Protein AF-A0A7I3Z181-F1 (afdb_monomer_lite)

Foldseek 3Di:
DCLQPCQDAEDAPALVCVCQEDDPSVLSNQNYAYYECHNNNNHPDYPPCPVVHNYDYDYD

pLDDT: mean 87.5, std 7.26, range [63.06, 96.12]

Secondary structure (DSSP, 8-state):
-GGG-TT--EEE-TT-TT--B--GGGGG-TT--EEE-TT-TT--B--GGGGGSSSEEE--

InterPro domains:
  IPR032675 Leucine-rich repeat domain superfamily [G3DSA:3.80.10.10] (1-60)

Structure (mmCIF, N/CA/C/O backbone):
data_AF-A0A7I3Z181-F1
#
_entry.id   AF-A0A7I3Z181-F1
#
loop_
_atom_site.group_PDB
_atom_site.id
_atom_site.type_symbol
_atom_site.label_atom_id
_atom_site.label_alt_id
_atom_site.label_comp_id
_atom_site.label_asym_id
_atom_site.label_entity_id
_atom_site.label_seq_id
_atom_site.pdbx_PDB_ins_code
_atom_site.Cartn_x
_atom_site.Cartn_y
_atom_site.Cartn_z
_atom_site.occupancy
_atom_site.B_iso_or_equiv
_atom_site.auth_seq_id
_atom_site.auth_comp_id
_atom_site.auth_asym_id
_atom_site.auth_atom_id
_atom_site.pdbx_PDB_model_num
ATOM 1 N N . SER A 1 1 ? 0.177 13.463 7.034 1.00 63.06 1 SER A N 1
ATOM 2 C CA . SER A 1 1 ? 0.575 12.131 6.533 1.00 63.06 1 SER A CA 1
ATOM 3 C C . SER A 1 1 ? -0.634 11.222 6.610 1.00 63.06 1 SER A C 1
ATOM 5 O O . SER A 1 1 ? -1.314 11.267 7.628 1.00 63.06 1 SER A O 1
ATOM 7 N N . ILE A 1 2 ? -0.929 10.442 5.566 1.00 71.50 2 ILE A N 1
ATOM 8 C CA . ILE A 1 2 ? -2.082 9.525 5.581 1.00 71.50 2 ILE A CA 1
ATOM 9 C C . ILE A 1 2 ? -1.875 8.353 6.549 1.00 71.50 2 ILE A C 1
ATOM 11 O O . ILE A 1 2 ? -2.845 7.781 7.012 1.00 71.50 2 ILE A O 1
ATOM 15 N N . GLY A 1 3 ? -0.630 8.049 6.928 1.00 71.12 3 GLY A N 1
ATOM 16 C CA . GLY A 1 3 ? -0.263 6.894 7.755 1.00 71.12 3 GLY A CA 1
ATOM 17 C C . GLY A 1 3 ? -0.780 6.861 9.196 1.00 71.12 3 GLY A C 1
ATOM 18 O O . GLY A 1 3 ? -0.412 5.949 9.921 1.00 71.12 3 GLY A O 1
ATOM 19 N N . ASN A 1 4 ? -1.583 7.836 9.627 1.00 78.00 4 ASN A N 1
ATOM 20 C CA . ASN A 1 4 ? -2.177 7.878 10.970 1.00 78.00 4 ASN A CA 1
ATOM 21 C C . ASN A 1 4 ? -3.709 7.734 10.945 1.00 78.00 4 ASN A C 1
ATOM 23 O O . ASN A 1 4 ? -4.364 7.937 11.967 1.00 78.00 4 ASN A O 1
ATOM 27 N N . LEU A 1 5 ? -4.305 7.401 9.794 1.00 84.56 5 LEU A N 1
ATOM 28 C CA . LEU A 1 5 ? -5.749 7.174 9.684 1.00 84.56 5 LEU A CA 1
ATOM 29 C C . LEU A 1 5 ? -6.100 5.747 10.140 1.00 84.56 5 LEU A C 1
ATOM 31 O O . LEU A 1 5 ? -6.572 4.929 9.361 1.00 84.56 5 LEU A O 1
ATOM 35 N N . ASN A 1 6 ? -5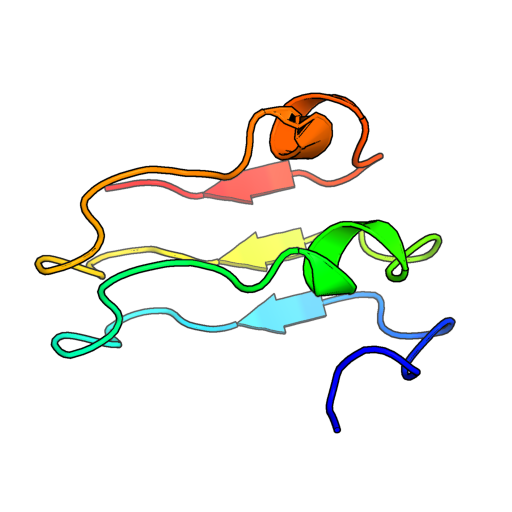.865 5.442 11.418 1.00 82.25 6 ASN A N 1
ATOM 36 C CA . ASN A 1 6 ? -6.016 4.088 11.973 1.00 82.25 6 ASN A CA 1
ATOM 37 C C . ASN A 1 6 ? -7.447 3.526 11.865 1.00 82.25 6 ASN A C 1
ATOM 39 O O . ASN A 1 6 ? -7.631 2.311 11.890 1.00 82.25 6 ASN A O 1
ATOM 43 N N . SER A 1 7 ? -8.452 4.397 11.739 1.00 90.25 7 SER A N 1
ATOM 44 C CA . SER A 1 7 ? -9.869 4.039 11.563 1.00 90.25 7 SER A CA 1
ATOM 45 C C . SER A 1 7 ? -10.315 3.996 10.098 1.00 90.25 7 SER A C 1
ATOM 47 O O . SER A 1 7 ? -11.506 3.855 9.829 1.00 90.25 7 SER A O 1
ATOM 49 N N . LEU A 1 8 ? -9.400 4.175 9.142 1.00 90.94 8 LEU A N 1
ATOM 50 C CA . LEU A 1 8 ? -9.739 4.156 7.725 1.00 90.94 8 LEU A CA 1
ATOM 51 C C . LEU A 1 8 ? -10.132 2.739 7.305 1.00 90.94 8 LEU A C 1
ATOM 53 O O . LEU A 1 8 ? -9.330 1.820 7.415 1.00 90.94 8 LEU A O 1
ATOM 57 N N . VAL A 1 9 ? -11.361 2.586 6.810 1.00 93.38 9 VAL A N 1
ATOM 58 C CA . VAL A 1 9 ? -11.909 1.290 6.370 1.00 93.38 9 VAL A CA 1
ATOM 59 C C . VAL A 1 9 ? -11.722 1.070 4.873 1.00 93.38 9 VAL A C 1
ATOM 61 O O . VAL A 1 9 ? -11.536 -0.063 4.432 1.00 93.38 9 VAL A O 1
ATOM 64 N N . LYS A 1 10 ? -11.751 2.149 4.085 1.00 93.50 10 LYS A N 1
ATOM 65 C CA . LYS A 1 10 ? -11.615 2.098 2.629 1.00 93.50 10 LYS A CA 1
ATOM 66 C C . LYS A 1 10 ? -10.618 3.132 2.136 1.00 93.50 10 LYS A C 1
ATOM 68 O O . LYS A 1 10 ? -10.703 4.296 2.527 1.00 93.50 10 LYS A O 1
ATOM 73 N N . LEU A 1 11 ? -9.728 2.720 1.244 1.00 91.94 11 LEU A N 1
ATOM 74 C CA . LEU A 1 11 ? -8.777 3.585 0.563 1.00 91.94 11 LEU A CA 1
ATOM 75 C C . LEU A 1 11 ? -8.893 3.348 -0.941 1.00 91.94 11 LEU A C 1
ATOM 77 O O . LEU A 1 11 ? -8.491 2.303 -1.442 1.00 91.94 11 LEU A O 1
ATOM 81 N N . ASN A 1 12 ? -9.447 4.327 -1.654 1.00 93.56 12 ASN A N 1
ATOM 82 C CA . ASN A 1 12 ? -9.521 4.287 -3.108 1.00 93.56 12 ASN A CA 1
ATOM 83 C C . ASN A 1 12 ? -8.390 5.124 -3.713 1.00 93.56 12 ASN A C 1
ATOM 85 O O . ASN A 1 12 ? -8.329 6.335 -3.507 1.00 93.56 12 ASN A O 1
ATOM 89 N N . LEU A 1 13 ? -7.501 4.455 -4.439 1.00 93.12 13 LEU A N 1
ATOM 90 C CA . LEU A 1 13 ? -6.437 5.045 -5.244 1.00 93.12 13 LEU A CA 1
ATOM 91 C C . LEU A 1 13 ? -6.592 4.664 -6.723 1.00 93.12 13 LEU A C 1
ATOM 93 O O . LEU A 1 13 ? -5.653 4.837 -7.497 1.00 93.12 13 LEU A O 1
ATOM 97 N N . GLY A 1 14 ? -7.759 4.160 -7.121 1.00 94.75 14 GLY A N 1
ATOM 98 C CA . GLY A 1 14 ? -8.072 3.789 -8.490 1.00 94.75 14 GLY A CA 1
ATOM 99 C C . GLY A 1 14 ? -7.769 4.921 -9.471 1.00 94.75 14 GLY A C 1
ATOM 100 O O . GLY A 1 14 ? -7.887 6.109 -9.165 1.00 94.75 14 GLY A O 1
ATOM 101 N N . ASP A 1 15 ? -7.320 4.537 -10.660 1.00 96.12 15 ASP A N 1
ATOM 102 C CA . ASP A 1 15 ? -6.897 5.421 -11.742 1.00 96.12 15 ASP A CA 1
ATOM 103 C C . ASP A 1 15 ? -5.717 6.361 -11.408 1.00 96.12 15 ASP A C 1
ATOM 105 O O . ASP A 1 15 ? -5.373 7.209 -12.239 1.00 96.12 15 ASP A O 1
ATOM 109 N N . CYS A 1 16 ? -5.013 6.187 -10.278 1.00 94.81 16 CYS A N 1
ATOM 110 C CA . CYS A 1 16 ? -3.800 6.951 -9.966 1.00 94.81 16 CYS A CA 1
ATOM 111 C C . CYS A 1 16 ? -2.624 6.555 -10.877 1.00 94.81 16 CYS A C 1
ATOM 113 O O . CYS A 1 16 ? -1.748 5.769 -10.518 1.00 94.81 16 CYS A O 1
ATOM 115 N N . GLN A 1 17 ? -2.573 7.151 -12.070 1.00 94.06 17 GLN A N 1
ATOM 116 C CA . GLN A 1 17 ? -1.587 6.819 -13.104 1.00 94.06 17 GLN A CA 1
ATOM 117 C C . GLN A 1 17 ? -0.143 7.126 -12.700 1.00 94.06 17 GLN A C 1
ATOM 119 O O . GLN A 1 17 ? 0.759 6.474 -13.210 1.00 94.06 17 GLN A O 1
ATOM 124 N N . SER A 1 18 ? 0.082 8.086 -11.800 1.00 95.19 18 SER A N 1
ATOM 125 C CA . SER A 1 18 ? 1.421 8.493 -11.342 1.00 95.19 18 SER A CA 1
ATOM 126 C C . SER A 1 18 ? 1.856 7.816 -10.038 1.00 95.19 18 SER A C 1
ATOM 128 O O . SER A 1 18 ? 2.912 8.146 -9.504 1.00 95.19 18 SER A O 1
ATOM 130 N N . LEU A 1 19 ? 1.044 6.910 -9.480 1.00 92.75 19 LEU A N 1
ATOM 131 C CA . LEU A 1 19 ? 1.386 6.217 -8.241 1.00 92.75 19 LEU A CA 1
ATOM 132 C C . LEU A 1 19 ? 2.449 5.155 -8.530 1.00 92.75 19 LEU A C 1
ATOM 134 O O . LEU A 1 19 ? 2.134 4.112 -9.088 1.00 92.75 19 LEU A O 1
ATOM 138 N N . GLU A 1 20 ? 3.700 5.417 -8.152 1.00 92.56 20 GLU A N 1
ATOM 139 C CA . GLU A 1 20 ? 4.805 4.479 -8.399 1.00 92.56 20 GLU A CA 1
ATOM 140 C C . GLU A 1 20 ? 4.970 3.412 -7.313 1.00 92.56 20 GLU A C 1
ATOM 142 O O . GLU A 1 20 ? 5.400 2.291 -7.597 1.00 92.56 20 GLU A O 1
ATOM 147 N N . ALA A 1 21 ? 4.636 3.762 -6.071 1.00 89.44 21 ALA A N 1
ATOM 148 C CA . ALA A 1 21 ? 4.776 2.900 -4.908 1.00 89.44 21 ALA A CA 1
ATOM 149 C C . ALA A 1 21 ? 3.754 3.274 -3.832 1.00 89.44 21 ALA A C 1
ATOM 151 O O . ALA A 1 21 ? 3.427 4.449 -3.644 1.00 89.44 21 ALA A O 1
ATOM 152 N N . LEU A 1 22 ? 3.309 2.274 -3.074 1.00 86.50 22 LEU A N 1
ATOM 153 C CA . LEU A 1 22 ? 2.644 2.506 -1.796 1.00 86.50 22 LEU A CA 1
ATOM 154 C C . LEU A 1 22 ? 3.696 2.749 -0.711 1.00 86.50 22 LEU A C 1
ATOM 156 O O . LEU A 1 22 ? 4.707 2.054 -0.625 1.00 86.50 22 LEU A O 1
ATOM 160 N N . LEU A 1 23 ? 3.457 3.755 0.127 1.00 79.38 23 LEU A N 1
ATOM 161 C CA . LEU A 1 23 ? 4.317 4.060 1.269 1.00 79.38 23 LEU A CA 1
ATOM 162 C C . LEU A 1 23 ? 4.271 2.913 2.292 1.00 79.38 23 LEU A C 1
ATOM 164 O O . LEU A 1 23 ? 3.202 2.356 2.533 1.00 79.38 23 LEU A O 1
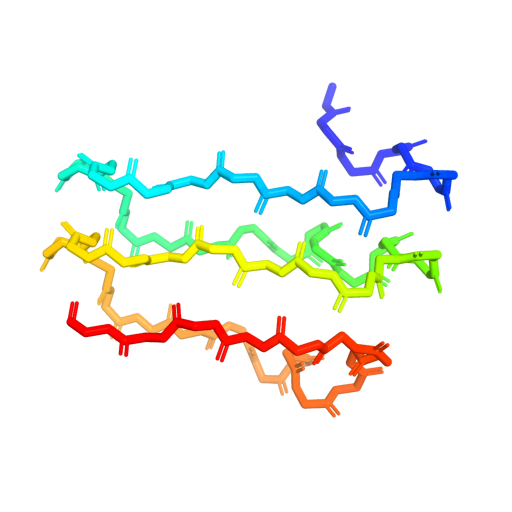ATOM 168 N N . LYS A 1 24 ? 5.387 2.660 2.998 1.00 72.81 24 LYS A N 1
ATOM 169 C CA . LYS A 1 24 ? 5.435 1.747 4.167 1.00 72.81 24 LYS A CA 1
ATOM 170 C C . LYS A 1 24 ? 4.366 2.051 5.222 1.00 72.81 24 LYS A C 1
ATOM 172 O O . LYS A 1 24 ? 3.982 1.183 5.985 1.00 72.81 24 LYS A O 1
ATOM 177 N N . SER A 1 25 ? 3.863 3.283 5.268 1.00 77.56 25 SER A N 1
ATOM 178 C CA . SER A 1 25 ? 2.808 3.673 6.199 1.00 77.56 25 SER A CA 1
ATOM 179 C C . SER A 1 25 ? 1.448 3.016 5.936 1.00 77.56 25 SER A C 1
ATOM 181 O O . SER A 1 25 ? 0.542 3.234 6.735 1.00 77.56 25 SER A O 1
ATOM 183 N N . ILE A 1 26 ? 1.276 2.262 4.840 1.00 81.94 26 ILE A N 1
ATOM 184 C CA . ILE A 1 26 ? 0.073 1.446 4.610 1.00 81.94 26 ILE A CA 1
ATOM 185 C C . ILE A 1 26 ? -0.130 0.426 5.745 1.00 81.94 26 ILE A C 1
ATOM 187 O O . ILE A 1 26 ? -1.264 0.132 6.109 1.00 81.94 26 ILE A O 1
ATOM 191 N N . ASP A 1 27 ? 0.963 -0.014 6.372 1.00 78.06 27 ASP A N 1
ATOM 192 C CA . ASP A 1 27 ? 0.985 -0.982 7.474 1.00 78.06 27 ASP A CA 1
ATOM 193 C C . ASP A 1 27 ? 0.246 -0.477 8.719 1.00 78.06 27 ASP A C 1
ATOM 195 O O . ASP A 1 27 ? -0.202 -1.261 9.550 1.00 78.06 27 ASP A O 1
ATOM 199 N N . ASN A 1 28 ? 0.088 0.842 8.851 1.00 84.31 28 ASN A N 1
ATOM 200 C CA . ASN A 1 28 ? -0.603 1.443 9.985 1.00 84.31 28 ASN A CA 1
ATOM 201 C C . ASN A 1 28 ? -2.133 1.391 9.837 1.00 84.31 28 ASN A C 1
ATOM 203 O O . ASN A 1 28 ? -2.858 1.696 10.788 1.00 84.31 28 ASN A O 1
ATOM 207 N N . PHE A 1 29 ? -2.654 1.013 8.666 1.00 86.88 29 PHE A N 1
ATOM 208 C CA . PHE A 1 29 ? -4.089 0.957 8.411 1.00 86.88 29 PHE A CA 1
ATOM 209 C C . PHE A 1 29 ? -4.730 -0.330 8.944 1.00 86.88 29 PHE A C 1
ATOM 211 O O . PHE A 1 29 ? -5.278 -1.137 8.201 1.00 86.88 29 PHE A O 1
ATOM 218 N N . ASN A 1 30 ? -4.713 -0.487 10.268 1.00 84.88 30 ASN A N 1
ATOM 219 C CA . ASN A 1 30 ? -5.220 -1.677 10.959 1.00 84.88 30 ASN A CA 1
ATOM 220 C C . ASN A 1 30 ? -6.714 -1.963 10.721 1.00 84.88 30 ASN A C 1
ATOM 222 O O . ASN A 1 30 ? -7.137 -3.111 10.819 1.00 84.88 30 ASN A O 1
ATOM 226 N N . SER A 1 31 ? -7.514 -0.929 10.433 1.00 90.88 31 SER A N 1
ATOM 227 C CA . SER A 1 31 ? -8.959 -1.063 10.181 1.00 90.88 31 SER A CA 1
ATOM 228 C C . SER A 1 31 ? -9.315 -1.158 8.696 1.00 90.88 31 SER A C 1
ATOM 230 O O . SER A 1 31 ? -10.502 -1.191 8.368 1.00 90.88 31 SER A O 1
ATOM 232 N N . LEU A 1 32 ? -8.327 -1.148 7.797 1.00 91.44 32 LEU A N 1
ATOM 233 C C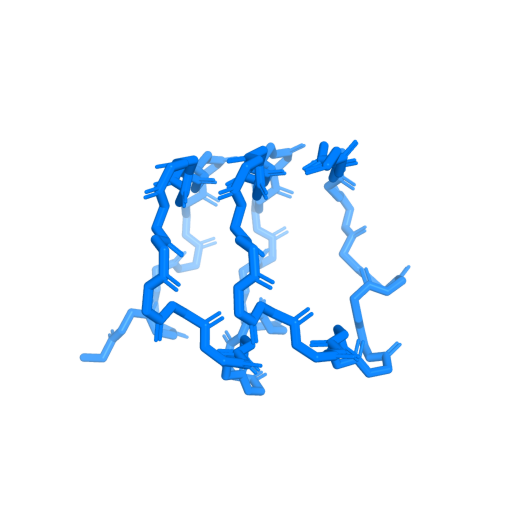A . LEU A 1 32 ? -8.581 -1.148 6.362 1.00 91.44 32 LEU A CA 1
ATOM 234 C C . LEU A 1 32 ? -9.132 -2.501 5.939 1.00 91.44 32 LEU A C 1
ATOM 236 O O . LEU A 1 32 ? -8.586 -3.548 6.282 1.00 91.44 32 LEU A O 1
ATOM 240 N N . VAL A 1 33 ? -10.203 -2.469 5.159 1.00 93.25 33 VAL A N 1
ATOM 241 C CA . VAL A 1 33 ? -10.863 -3.660 4.614 1.00 93.25 33 VAL A CA 1
ATOM 242 C C . VAL A 1 33 ? -10.870 -3.626 3.087 1.00 93.25 33 VAL A C 1
ATOM 244 O O . VAL A 1 33 ? -10.987 -4.668 2.455 1.00 93.25 33 VAL A O 1
ATOM 247 N N . ASP A 1 34 ? -10.725 -2.447 2.484 1.00 94.25 34 ASP A N 1
ATOM 248 C CA . ASP A 1 34 ? -10.888 -2.238 1.047 1.00 94.25 34 ASP A CA 1
ATOM 249 C C . ASP A 1 34 ? -9.798 -1.286 0.531 1.00 94.25 34 ASP A C 1
ATOM 251 O O . ASP A 1 34 ? -9.744 -0.118 0.935 1.00 94.25 34 ASP A O 1
ATOM 255 N N . LEU A 1 35 ? -8.911 -1.796 -0.323 1.00 93.00 35 LEU A N 1
ATOM 256 C CA . LEU A 1 35 ? -7.864 -1.039 -1.002 1.00 93.00 35 LEU A CA 1
ATOM 257 C C . LEU A 1 35 ? -8.022 -1.187 -2.519 1.00 93.00 35 LEU A C 1
ATOM 259 O O . LEU A 1 35 ? -7.740 -2.245 -3.087 1.00 93.00 35 LEU A O 1
ATOM 263 N N . ASP A 1 36 ? -8.419 -0.102 -3.177 1.00 94.94 36 ASP A N 1
ATOM 264 C CA . ASP A 1 36 ? -8.563 -0.050 -4.631 1.00 94.94 36 ASP A CA 1
ATOM 265 C C . ASP A 1 36 ? -7.318 0.580 -5.270 1.00 94.94 36 ASP A C 1
ATOM 267 O O . ASP A 1 36 ? -6.995 1.742 -5.016 1.00 94.94 36 ASP A O 1
ATOM 271 N N . LEU A 1 37 ? -6.615 -0.203 -6.091 1.00 94.00 37 LEU A N 1
ATOM 272 C CA . LEU A 1 37 ? -5.453 0.205 -6.890 1.00 94.00 37 LEU A CA 1
ATOM 273 C C . LEU A 1 37 ? -5.699 -0.036 -8.387 1.00 94.00 37 LEU A C 1
ATOM 275 O O . LEU A 1 37 ? -4.758 -0.152 -9.178 1.00 94.00 37 LEU A O 1
ATOM 279 N N . PHE A 1 38 ? -6.963 -0.167 -8.785 1.00 94.62 38 PHE A N 1
ATOM 280 C CA . PHE A 1 38 ? -7.352 -0.447 -10.155 1.00 94.62 38 PHE A CA 1
ATOM 281 C C . PHE A 1 38 ? -6.784 0.603 -11.112 1.00 94.62 38 PHE A C 1
ATOM 283 O O . PHE A 1 38 ? -6.901 1.800 -10.867 1.00 94.62 38 PHE A O 1
ATOM 290 N N . ARG A 1 39 ? -6.182 0.175 -12.232 1.00 94.38 39 ARG A N 1
ATOM 291 C CA . ARG A 1 39 ? -5.608 1.076 -13.249 1.00 94.38 39 ARG A CA 1
ATOM 292 C C . ARG A 1 39 ? -4.484 1.986 -12.736 1.00 94.38 39 ARG A C 1
ATOM 294 O O . ARG A 1 39 ? -4.150 2.954 -13.418 1.00 94.38 39 ARG A O 1
ATOM 301 N N . CYS A 1 40 ? -3.823 1.670 -11.624 1.00 94.81 40 CYS A N 1
ATOM 302 C CA . CYS A 1 40 ? -2.580 2.332 -11.207 1.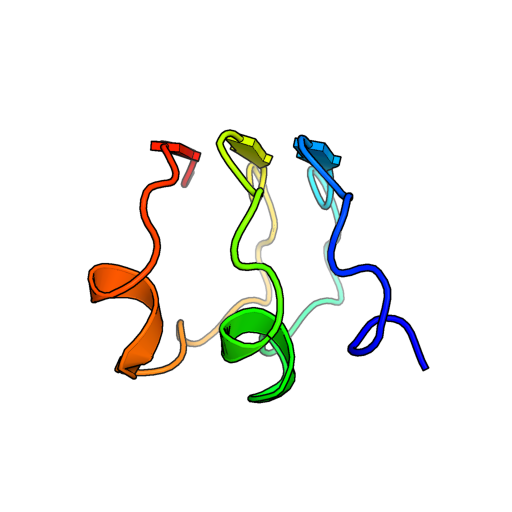00 94.81 40 CYS A CA 1
ATOM 303 C C . CYS A 1 40 ? -1.386 1.856 -12.051 1.00 94.81 40 CYS A C 1
ATOM 305 O O . CYS A 1 40 ? -0.566 1.060 -11.605 1.00 94.81 40 CYS A O 1
ATOM 307 N N . ARG A 1 41 ? -1.280 2.332 -13.298 1.00 92.75 41 ARG A N 1
ATOM 308 C CA . ARG A 1 41 ? -0.341 1.775 -14.293 1.00 92.75 41 ARG A CA 1
ATOM 309 C C . ARG A 1 41 ? 1.142 1.967 -13.975 1.00 92.75 41 ARG A C 1
ATOM 311 O O . ARG A 1 41 ? 1.951 1.179 -14.454 1.00 92.75 41 ARG A O 1
ATOM 318 N N . SER A 1 42 ? 1.502 2.999 -13.213 1.00 95.31 42 SER A N 1
ATOM 319 C CA . SER A 1 42 ? 2.901 3.229 -12.821 1.00 95.31 42 SER A CA 1
ATOM 320 C C . SER A 1 42 ? 3.304 2.482 -11.553 1.00 95.31 42 S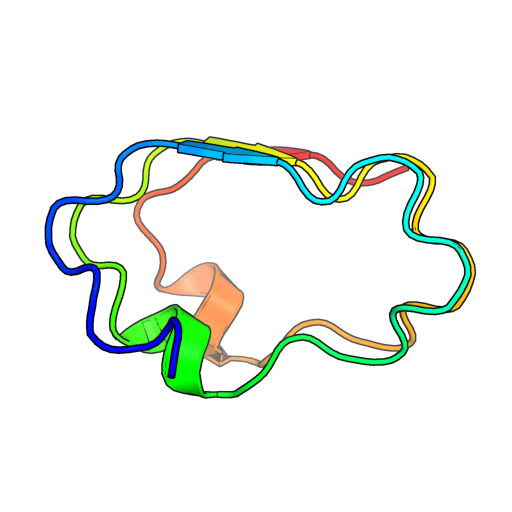ER A C 1
ATOM 322 O O . SER A 1 42 ? 4.470 2.565 -11.172 1.00 95.31 42 SER A O 1
ATOM 324 N N . LEU A 1 43 ? 2.384 1.758 -10.901 1.00 93.50 43 LEU A N 1
ATOM 325 C CA . LEU A 1 43 ? 2.664 1.059 -9.652 1.00 93.50 43 LEU A CA 1
ATOM 326 C C . LEU A 1 43 ? 3.599 -0.119 -9.929 1.00 93.50 43 LEU A C 1
ATOM 328 O O . LEU A 1 43 ? 3.212 -1.107 -10.548 1.00 93.50 43 LEU A O 1
ATOM 332 N N . LYS A 1 44 ? 4.848 -0.000 -9.476 1.00 91.69 44 LYS A N 1
ATOM 333 C CA . LYS A 1 44 ? 5.906 -0.976 -9.783 1.00 91.69 44 LYS A CA 1
ATOM 334 C C . LYS A 1 44 ? 5.879 -2.176 -8.847 1.00 91.69 44 LYS A C 1
ATOM 336 O O . LYS A 1 44 ? 6.220 -3.281 -9.255 1.00 91.69 44 LYS A O 1
ATOM 341 N N . ALA A 1 45 ? 5.525 -1.945 -7.587 1.00 88.31 45 ALA A N 1
ATOM 342 C CA . ALA A 1 45 ? 5.506 -2.966 -6.554 1.00 88.31 45 ALA A CA 1
ATOM 343 C C . ALA A 1 45 ? 4.560 -2.582 -5.413 1.00 88.31 45 ALA A C 1
ATOM 345 O O . ALA A 1 45 ? 4.312 -1.402 -5.146 1.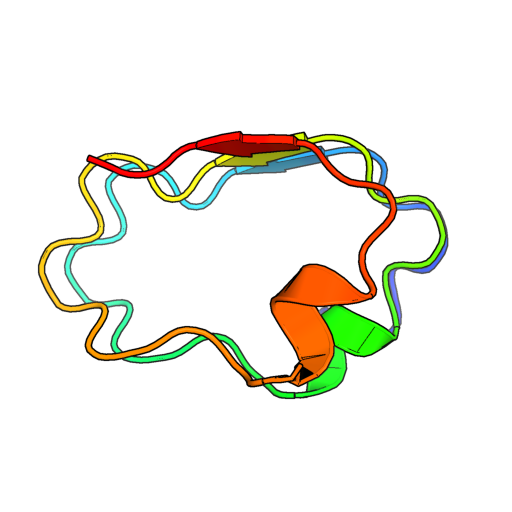00 88.31 45 ALA A O 1
ATOM 346 N N . LEU A 1 46 ? 4.086 -3.606 -4.711 1.00 88.12 46 LEU A N 1
ATOM 347 C CA . LEU A 1 46 ? 3.446 -3.470 -3.410 1.00 88.12 46 LEU A CA 1
ATOM 348 C C . LEU A 1 46 ? 4.502 -3.694 -2.313 1.00 88.12 46 LEU A C 1
ATOM 350 O O . LEU A 1 46 ? 5.447 -4.455 -2.535 1.00 88.12 46 LEU A O 1
ATOM 354 N N . PRO A 1 47 ? 4.377 -3.050 -1.142 1.00 85.50 47 PRO A N 1
ATOM 355 C CA . PRO A 1 47 ? 5.240 -3.341 -0.003 1.00 85.50 47 PRO A CA 1
ATOM 356 C C . PRO A 1 47 ? 5.046 -4.795 0.455 1.00 85.50 47 PRO A C 1
ATOM 358 O O . PRO A 1 47 ? 3.938 -5.317 0.383 1.00 85.50 47 PRO A O 1
ATOM 361 N N . GLU A 1 48 ? 6.101 -5.453 0.947 1.00 84.81 48 GLU A N 1
ATOM 362 C CA . GLU A 1 48 ? 6.041 -6.864 1.395 1.00 84.81 48 GLU A CA 1
ATOM 363 C C . GLU A 1 48 ? 4.970 -7.104 2.469 1.00 84.81 48 GLU A C 1
ATOM 365 O O . GLU A 1 48 ? 4.316 -8.144 2.505 1.00 84.81 48 GLU A O 1
ATOM 370 N N . SER A 1 49 ? 4.749 -6.101 3.312 1.00 84.62 49 SER A N 1
ATOM 371 C CA . SER A 1 49 ? 3.740 -6.065 4.365 1.00 84.62 49 SER A CA 1
ATOM 372 C C . SER A 1 49 ? 2.299 -5.978 3.859 1.00 84.62 49 SER A C 1
ATOM 374 O O . SER A 1 49 ? 1.384 -6.124 4.664 1.00 84.62 49 SER A O 1
ATOM 376 N N . ILE A 1 50 ? 2.057 -5.795 2.553 1.00 86.56 50 ILE A N 1
ATOM 377 C CA . ILE A 1 50 ? 0.698 -5.740 1.990 1.00 86.56 50 ILE A CA 1
ATOM 378 C C . ILE A 1 50 ? -0.101 -7.013 2.306 1.00 86.56 50 ILE A C 1
ATOM 380 O O . ILE A 1 50 ? -1.306 -6.942 2.519 1.00 86.56 50 ILE A O 1
ATOM 384 N N . GLY A 1 51 ? 0.574 -8.165 2.397 1.00 82.56 51 GLY A N 1
ATOM 385 C CA . GLY A 1 51 ? -0.044 -9.439 2.774 1.00 82.56 51 GLY A CA 1
ATOM 386 C C . GLY A 1 51 ? -0.467 -9.519 4.245 1.00 82.56 51 GLY A C 1
ATOM 387 O O . GLY A 1 51 ? -1.246 -10.397 4.599 1.00 82.56 51 GLY A O 1
ATOM 388 N N . ASN A 1 52 ? 0.012 -8.603 5.092 1.00 84.50 52 ASN A N 1
ATOM 389 C CA . ASN A 1 52 ? -0.371 -8.519 6.502 1.00 84.50 52 ASN A CA 1
ATOM 390 C C . ASN A 1 52 ? -1.642 -7.684 6.711 1.00 84.50 52 ASN A C 1
ATOM 392 O O . ASN A 1 52 ? -2.165 -7.639 7.825 1.00 84.50 52 ASN A O 1
ATOM 396 N N . LEU A 1 53 ? -2.128 -6.995 5.673 1.00 84.50 53 LEU A N 1
ATOM 397 C CA . LEU A 1 53 ? -3.367 -6.238 5.759 1.00 84.50 53 LEU A CA 1
ATOM 398 C C . LEU A 1 53 ? -4.557 -7.199 5.809 1.00 84.50 53 LEU A C 1
ATOM 400 O O . LEU A 1 53 ? -4.701 -8.073 4.957 1.00 84.50 53 LEU A O 1
ATOM 404 N N . ASN A 1 54 ? -5.475 -6.973 6.749 1.00 83.12 54 ASN A N 1
ATOM 405 C CA . ASN A 1 54 ? -6.788 -7.629 6.767 1.00 83.12 54 ASN A CA 1
ATOM 406 C C . ASN A 1 54 ? -7.746 -6.987 5.743 1.00 83.12 54 ASN A C 1
ATOM 408 O O . ASN A 1 54 ? -8.913 -6.730 6.037 1.00 83.12 54 ASN A O 1
ATOM 412 N N . SER A 1 55 ? -7.239 -6.683 4.548 1.00 85.81 55 SER A N 1
ATOM 413 C CA . SER A 1 55 ? -7.950 -5.940 3.511 1.00 85.81 55 SER A CA 1
ATOM 414 C C . SER A 1 55 ? -8.054 -6.743 2.225 1.00 85.81 55 SER A C 1
ATOM 416 O O . SER A 1 55 ? -7.133 -7.456 1.831 1.00 85.81 55 SER A O 1
ATOM 418 N N . PHE A 1 56 ? -9.161 -6.559 1.517 1.00 88.25 56 PHE A N 1
ATOM 419 C CA . PHE A 1 56 ? -9.257 -6.909 0.113 1.00 88.25 56 PHE A CA 1
ATOM 420 C C . PHE A 1 56 ? -8.495 -5.875 -0.721 1.00 88.25 56 PHE A C 1
ATOM 422 O O . PHE A 1 56 ? -8.688 -4.671 -0.550 1.00 88.25 56 PHE A O 1
ATOM 429 N N . VAL A 1 57 ? -7.637 -6.349 -1.625 1.00 88.56 57 VAL A N 1
ATOM 430 C CA . VAL A 1 57 ? -6.857 -5.498 -2.529 1.00 88.56 57 VAL A CA 1
ATOM 431 C C . VAL A 1 57 ? -7.284 -5.777 -3.962 1.00 88.56 57 VAL A C 1
ATOM 433 O O . VAL A 1 57 ? -7.153 -6.903 -4.446 1.00 88.56 57 VAL A O 1
ATOM 436 N N . GLN A 1 58 ? -7.771 -4.750 -4.656 1.00 90.75 58 GLN A N 1
ATOM 437 C CA . GLN A 1 58 ? -8.130 -4.852 -6.067 1.00 90.75 58 GLN A CA 1
ATOM 438 C C . GLN A 1 58 ? -6.985 -4.361 -6.958 1.00 90.75 58 GLN A C 1
ATOM 440 O O . GLN A 1 58 ? -6.568 -3.207 -6.880 1.00 90.75 58 GLN A O 1
ATOM 445 N N . LEU A 1 59 ? -6.507 -5.243 -7.841 1.00 84.12 59 LEU A N 1
ATOM 446 C CA . LEU A 1 59 ? -5.426 -4.987 -8.797 1.00 84.12 59 LEU A CA 1
ATOM 447 C C . LEU A 1 59 ? -5.936 -5.209 -10.235 1.00 84.12 59 LEU A C 1
ATOM 449 O O . LEU A 1 59 ? -6.665 -6.173 -10.482 1.00 84.12 59 LEU A O 1
ATOM 453 N N . ARG A 1 60 ? -5.564 -4.333 -11.179 1.00 72.06 60 ARG A N 1
ATOM 454 C CA . ARG A 1 60 ? -5.698 -4.526 -12.638 1.00 72.06 60 ARG A CA 1
ATOM 455 C C . ARG A 1 60 ? -4.727 -3.658 -13.418 1.00 72.06 60 ARG A C 1
ATOM 457 O O . ARG A 1 60 ? -4.678 -2.442 -13.117 1.00 72.06 60 ARG A O 1
#

Organism: Physcomitrium patens (NCBI:txid3218)

Sequence (60 aa):
SIGNLNSLVKLNLGDCQSLEALLKSIDNFNSLVDLDLFRCRSLKALPESIGNLNSFVQLR

Radius of gyration: 10.65 Å; chains: 1; bounding box: 18×22×26 Å